Protein AF-A0A2M7QFQ6-F1 (afdb_monomer_lite)

InterPro domains:
  IPR005146 B3/B4 tRNA-binding domain [PF03483] (1-130)
  IPR005146 B3/B4 tRNA-binding domain [SM00873] (1-131)
  IPR020825 Phenylalanyl-tRNA synthetase-like, B3/B4 [G3DSA:3.50.40.10] (1-138)

Radius of gyration: 14.3 Å; chains: 1; bounding box: 31×26×39 Å

Structure (mmCIF, N/CA/C/O backbone):
data_AF-A0A2M7QFQ6-F1
#
_entry.id   AF-A0A2M7QFQ6-F1
#
loop_
_atom_site.group_PDB
_atom_site.id
_atom_site.type_symbol
_atom_site.label_atom_id
_atom_site.label_alt_id
_atom_site.label_comp_id
_atom_site.label_asym_id
_atom_site.label_entity_id
_atom_site.label_seq_id
_atom_site.pdbx_PDB_ins_code
_atom_site.Cartn_x
_atom_site.Cartn_y
_atom_site.Cartn_z
_atom_site.occupancy
_atom_site.B_iso_or_equiv
_atom_site.auth_seq_id
_atom_site.auth_comp_id
_atom_site.auth_asym_id
_atom_site.auth_atom_id
_atom_site.pdbx_PDB_model_num
ATOM 1 N N . ASN A 1 1 ? 0.243 -8.460 -15.907 1.00 85.69 1 ASN A N 1
ATOM 2 C CA . ASN A 1 1 ? -0.832 -7.467 -15.641 1.00 85.69 1 ASN A CA 1
ATOM 3 C C . ASN A 1 1 ? -0.320 -6.456 -14.591 1.00 85.69 1 ASN A C 1
ATOM 5 O O . ASN A 1 1 ? 0.808 -6.624 -14.139 1.00 85.69 1 ASN A O 1
ATOM 9 N N . LEU A 1 2 ? -1.068 -5.404 -14.216 1.00 92.56 2 LEU A N 1
ATOM 10 C CA . LEU A 1 2 ? -0.557 -4.348 -13.312 1.00 92.56 2 LEU A CA 1
ATOM 11 C C . LEU A 1 2 ? -0.119 -4.872 -11.927 1.00 92.56 2 LEU A C 1
ATOM 13 O O . LEU A 1 2 ? 0.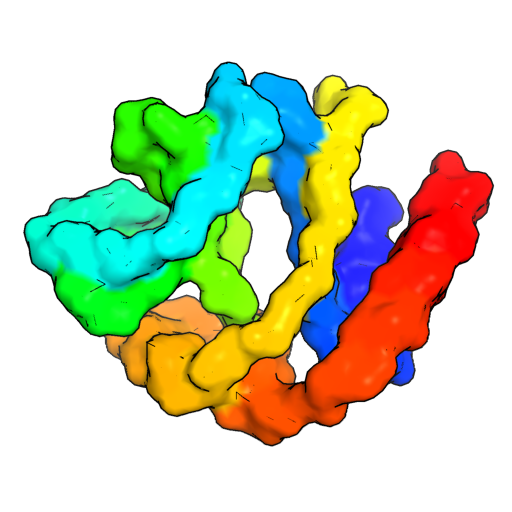917 -4.471 -11.407 1.00 92.56 2 LEU A O 1
ATOM 17 N N . ILE A 1 3 ? -0.896 -5.794 -11.353 1.00 92.81 3 ILE A N 1
ATOM 18 C CA . ILE A 1 3 ? -0.634 -6.398 -10.037 1.00 92.81 3 ILE A CA 1
ATOM 19 C C . ILE A 1 3 ? 0.598 -7.315 -10.097 1.00 92.81 3 ILE A C 1
ATOM 21 O O . ILE A 1 3 ? 1.415 -7.333 -9.173 1.00 92.81 3 ILE A O 1
ATOM 25 N N . ASP A 1 4 ? 0.773 -8.048 -11.200 1.00 94.69 4 ASP A N 1
ATOM 26 C CA . ASP A 1 4 ? 1.954 -8.886 -11.410 1.00 94.69 4 ASP A CA 1
ATOM 27 C C . ASP A 1 4 ? 3.224 -8.039 -11.429 1.00 94.69 4 ASP A C 1
ATOM 29 O O . ASP A 1 4 ? 4.218 -8.446 -10.842 1.00 94.69 4 ASP A O 1
ATOM 33 N N . ILE A 1 5 ? 3.194 -6.853 -12.054 1.00 96.38 5 ILE A N 1
ATOM 34 C CA . ILE A 1 5 ? 4.351 -5.948 -12.094 1.00 96.38 5 ILE A CA 1
ATOM 35 C C . ILE A 1 5 ? 4.733 -5.525 -10.675 1.00 96.38 5 ILE A C 1
ATOM 37 O O . ILE A 1 5 ? 5.897 -5.652 -10.301 1.00 96.38 5 ILE A O 1
ATOM 41 N N . THR A 1 6 ? 3.774 -5.093 -9.849 1.00 96.69 6 THR A N 1
ATOM 42 C CA . THR A 1 6 ? 4.081 -4.702 -8.462 1.00 96.69 6 THR A CA 1
ATOM 43 C C . THR A 1 6 ? 4.651 -5.858 -7.640 1.00 96.69 6 THR A C 1
ATOM 45 O O . THR A 1 6 ? 5.601 -5.661 -6.883 1.00 96.69 6 THR A O 1
ATOM 48 N N . ASN A 1 7 ? 4.127 -7.076 -7.822 1.00 95.94 7 ASN A N 1
ATOM 49 C CA . ASN A 1 7 ? 4.627 -8.265 -7.128 1.00 95.94 7 ASN A CA 1
ATOM 50 C C . ASN A 1 7 ? 6.013 -8.688 -7.630 1.00 95.94 7 ASN A C 1
ATOM 52 O O . ASN A 1 7 ? 6.873 -9.044 -6.828 1.00 95.94 7 ASN A O 1
ATOM 56 N N . TYR A 1 8 ? 6.234 -8.641 -8.943 1.00 96.69 8 TYR A N 1
ATOM 57 C CA . TYR A 1 8 ? 7.493 -9.024 -9.567 1.00 96.69 8 TYR A CA 1
ATOM 58 C C . TYR A 1 8 ? 8.626 -8.107 -9.113 1.00 96.69 8 TYR A C 1
ATOM 60 O O . TYR A 1 8 ? 9.630 -8.595 -8.605 1.00 96.69 8 TYR A O 1
ATOM 68 N N . VAL A 1 9 ? 8.444 -6.785 -9.209 1.00 96.88 9 VAL A N 1
ATOM 69 C CA . VAL A 1 9 ? 9.487 -5.828 -8.808 1.00 96.88 9 VAL A CA 1
ATOM 70 C C . VAL A 1 9 ? 9.767 -5.913 -7.310 1.00 96.88 9 VAL A C 1
ATOM 72 O O . VAL A 1 9 ? 10.925 -5.861 -6.904 1.00 96.88 9 VAL A O 1
ATOM 75 N N . MET A 1 10 ? 8.737 -6.118 -6.483 1.00 96.75 10 MET A N 1
ATOM 76 C CA . MET A 1 10 ? 8.929 -6.360 -5.052 1.00 96.75 10 MET A CA 1
ATOM 77 C C . MET A 1 10 ? 9.840 -7.563 -4.788 1.00 96.75 10 MET A C 1
ATOM 79 O O . MET A 1 10 ? 10.679 -7.494 -3.895 1.00 96.75 10 MET A O 1
ATOM 83 N N . LEU A 1 11 ? 9.671 -8.662 -5.526 1.00 96.62 11 LEU A N 1
ATOM 84 C CA . LEU A 1 11 ? 10.487 -9.866 -5.355 1.00 96.62 11 LEU A CA 1
ATOM 85 C C . LEU A 1 11 ? 11.886 -9.723 -5.967 1.00 96.62 11 LEU A C 1
ATOM 87 O O . LEU A 1 11 ? 12.841 -10.250 -5.407 1.00 96.62 11 LEU A O 1
ATOM 91 N N . GLU A 1 12 ? 12.009 -9.015 -7.089 1.00 96.31 12 GLU A N 1
ATOM 92 C CA . GLU A 1 12 ? 13.277 -8.782 -7.788 1.00 96.31 12 GLU A CA 1
ATOM 93 C C . GLU A 1 12 ? 14.186 -7.810 -7.023 1.00 96.31 12 GLU A C 1
ATOM 95 O O . GLU A 1 12 ? 15.368 -8.084 -6.835 1.00 96.31 12 GLU A O 1
ATOM 100 N N . VAL A 1 13 ? 13.632 -6.682 -6.568 1.00 96.62 13 VAL A N 1
ATOM 101 C CA . VAL A 1 13 ?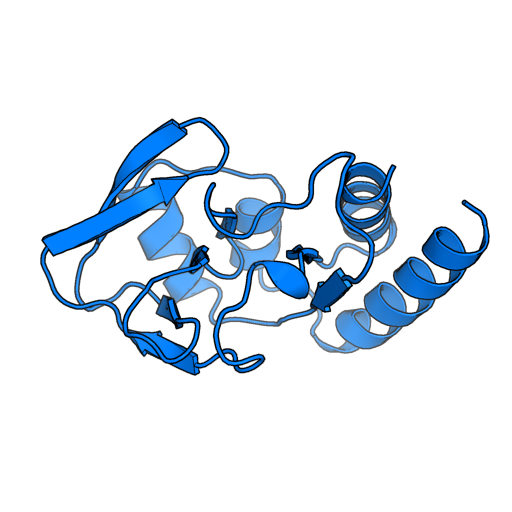 14.383 -5.595 -5.917 1.00 96.62 13 VAL A CA 1
ATOM 102 C C . VAL A 1 13 ? 14.349 -5.710 -4.389 1.00 96.62 13 VAL A C 1
ATOM 104 O O . VAL A 1 13 ? 15.219 -5.180 -3.703 1.00 96.62 13 VAL A O 1
ATOM 107 N N . GLY A 1 14 ? 13.362 -6.411 -3.829 1.00 95.88 14 GLY A N 1
ATOM 108 C CA . GLY A 1 14 ? 13.205 -6.570 -2.381 1.00 95.88 14 GLY A CA 1
ATOM 109 C C . GLY A 1 14 ? 12.481 -5.412 -1.691 1.00 95.88 14 GLY A C 1
ATOM 110 O O . GLY A 1 14 ? 12.481 -5.351 -0.463 1.00 95.88 14 GLY A O 1
ATOM 111 N N . HIS A 1 15 ? 11.850 -4.506 -2.444 1.00 97.44 15 HIS A N 1
ATOM 112 C CA . HIS A 1 15 ? 11.103 -3.377 -1.892 1.00 97.44 15 HIS A CA 1
ATOM 113 C C . HIS A 1 15 ? 9.657 -3.376 -2.420 1.00 97.44 15 HIS A C 1
ATOM 115 O O . HIS A 1 15 ? 9.446 -3.313 -3.632 1.00 97.44 15 HIS A O 1
ATOM 121 N N . PRO A 1 16 ? 8.638 -3.447 -1.543 1.00 97.44 16 PRO A N 1
ATOM 122 C CA . PRO A 1 16 ? 7.245 -3.500 -1.965 1.00 97.44 16 PRO A CA 1
ATOM 123 C C . PRO A 1 16 ? 6.798 -2.278 -2.759 1.00 97.44 16 PRO A C 1
ATOM 125 O O . PRO A 1 16 ? 7.274 -1.158 -2.556 1.00 97.44 16 PRO A O 1
ATOM 128 N N . ALA A 1 17 ? 5.841 -2.525 -3.646 1.00 96.81 17 ALA A N 1
ATOM 129 C CA . ALA A 1 17 ? 5.192 -1.522 -4.464 1.00 96.81 17 ALA A CA 1
ATOM 130 C C . ALA A 1 17 ? 3.677 -1.729 -4.443 1.00 96.81 17 ALA A C 1
ATOM 132 O O . ALA A 1 17 ? 3.197 -2.847 -4.236 1.00 96.81 17 ALA A O 1
ATOM 133 N N . HIS A 1 18 ? 2.927 -0.660 -4.687 1.00 96.50 18 HIS A N 1
ATOM 134 C CA . HIS A 1 18 ? 1.476 -0.704 -4.778 1.00 96.50 18 HIS A CA 1
ATOM 135 C C . HIS A 1 18 ? 0.974 0.047 -6.010 1.00 96.50 18 HIS A C 1
ATOM 137 O O . HIS A 1 18 ? 1.663 0.904 -6.568 1.00 96.50 18 HIS A O 1
ATOM 143 N N . VAL A 1 19 ? -0.239 -0.282 -6.447 1.00 96.44 19 VAL A N 1
ATOM 144 C CA . VAL A 1 19 ? -0.893 0.398 -7.560 1.00 96.44 19 VAL A CA 1
ATOM 145 C C . VAL A 1 19 ? -2.356 0.666 -7.230 1.00 96.44 19 VAL A C 1
ATOM 147 O O . VAL A 1 19 ? -3.117 -0.253 -6.932 1.00 96.44 19 VAL A O 1
ATOM 150 N N . PHE A 1 20 ? -2.746 1.936 -7.308 1.00 97.25 20 PHE A N 1
ATOM 151 C CA . PHE A 1 20 ? -4.134 2.365 -7.160 1.00 97.25 20 PHE A CA 1
ATOM 152 C C . PHE A 1 20 ? -4.745 2.668 -8.521 1.00 97.25 20 PHE A C 1
ATOM 154 O O . PHE A 1 20 ? -4.062 3.159 -9.424 1.00 97.25 20 PHE A O 1
ATOM 161 N N . ASP A 1 21 ? -6.053 2.470 -8.640 1.00 97.38 21 ASP A N 1
ATOM 162 C CA . ASP A 1 21 ? -6.824 3.083 -9.716 1.00 97.38 21 ASP A CA 1
ATOM 163 C C . ASP A 1 21 ? -7.023 4.574 -9.404 1.00 97.38 21 ASP A C 1
ATOM 165 O O . ASP A 1 21 ? -7.710 4.934 -8.442 1.00 97.38 21 ASP A O 1
ATOM 169 N N . TYR A 1 22 ? -6.423 5.445 -10.218 1.00 97.38 22 TYR A N 1
ATOM 170 C CA . TYR A 1 22 ? -6.504 6.894 -10.031 1.00 97.38 22 TYR A CA 1
ATOM 171 C C . TYR A 1 22 ? -7.956 7.384 -10.068 1.00 97.38 22 TYR A C 1
ATOM 173 O O . TYR A 1 22 ? -8.344 8.235 -9.269 1.00 97.38 22 TYR A O 1
ATOM 181 N N . A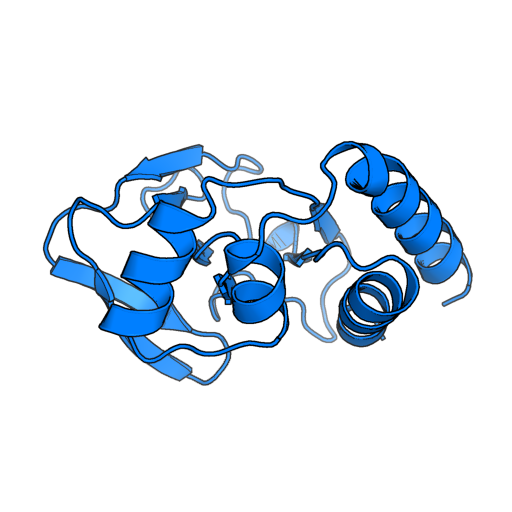SP A 1 23 ? -8.780 6.810 -10.948 1.00 97.25 23 ASP A N 1
ATOM 182 C CA . ASP A 1 23 ? -10.179 7.211 -11.131 1.00 97.25 23 ASP A CA 1
ATOM 183 C C . ASP A 1 23 ? -11.047 6.837 -9.922 1.00 97.25 23 ASP A C 1
ATOM 185 O O . ASP A 1 23 ? -12.145 7.369 -9.736 1.00 97.25 23 ASP A O 1
ATOM 189 N N . ARG A 1 24 ? -10.547 5.944 -9.062 1.00 96.94 24 ARG A N 1
ATOM 190 C CA . ARG A 1 24 ? -11.209 5.532 -7.823 1.00 96.94 24 ARG A CA 1
ATOM 191 C C . ARG A 1 24 ? -10.764 6.345 -6.608 1.00 96.94 24 ARG A C 1
ATOM 193 O O . ARG A 1 24 ? -11.387 6.192 -5.557 1.00 96.94 24 ARG A O 1
ATOM 200 N N . VAL A 1 25 ? -9.778 7.240 -6.727 1.00 97.25 25 VAL A N 1
ATOM 201 C CA . VAL A 1 25 ? -9.367 8.186 -5.672 1.00 97.25 25 VAL A CA 1
ATOM 202 C C . VAL A 1 25 ? -10.146 9.496 -5.831 1.00 97.25 25 VAL A C 1
ATOM 204 O O . VAL A 1 25 ? -9.809 10.342 -6.655 1.00 97.25 25 VAL A O 1
ATOM 207 N N . LYS A 1 26 ? -11.201 9.687 -5.026 1.00 96.00 26 LYS A N 1
ATOM 208 C CA . LYS A 1 26 ? -12.244 10.708 -5.266 1.00 96.00 26 LYS A CA 1
ATOM 209 C C . LYS A 1 26 ? -11.737 12.137 -5.438 1.00 96.00 26 LYS A C 1
ATOM 211 O O . LYS A 1 26 ? -12.288 12.871 -6.251 1.00 96.00 26 LYS A O 1
ATOM 216 N N . THR A 1 27 ? -10.747 12.553 -4.652 1.00 96.56 27 THR A N 1
ATOM 217 C CA . THR A 1 27 ? -10.230 13.932 -4.703 1.00 96.56 27 THR A CA 1
ATOM 218 C C . THR A 1 27 ? -8.919 14.055 -5.476 1.00 96.56 27 THR A C 1
ATOM 220 O O . THR A 1 27 ? -8.366 15.150 -5.568 1.00 96.56 27 THR A O 1
ATOM 223 N N . GLY A 1 28 ? -8.384 12.939 -5.986 1.00 94.00 28 GLY A N 1
ATOM 224 C CA . GLY A 1 28 ? -7.027 12.871 -6.529 1.00 94.00 28 GLY A CA 1
ATOM 225 C C . GLY A 1 28 ? -5.925 13.117 -5.489 1.00 94.00 28 GLY A C 1
ATOM 226 O O . GLY A 1 28 ? -4.776 13.329 -5.869 1.00 94.00 28 GLY A O 1
ATOM 227 N N . LYS A 1 29 ? -6.254 13.118 -4.190 1.00 95.06 29 LYS A N 1
ATOM 228 C CA . LYS A 1 29 ? -5.309 13.291 -3.080 1.00 95.06 29 LYS A CA 1
ATOM 229 C C . LYS A 1 29 ? -5.310 12.056 -2.191 1.00 95.06 29 LYS A C 1
ATOM 231 O O . LYS A 1 29 ? -6.350 11.434 -1.992 1.00 95.06 29 LYS A O 1
ATOM 236 N N . ILE A 1 30 ? -4.143 11.756 -1.631 1.00 96.75 30 ILE A N 1
ATOM 237 C CA . ILE A 1 30 ? -3.946 10.710 -0.631 1.00 96.75 30 ILE A CA 1
ATOM 238 C C . ILE A 1 30 ? -3.468 11.388 0.650 1.00 96.75 30 ILE A C 1
ATOM 240 O O . ILE A 1 30 ? -2.416 12.025 0.672 1.00 96.75 30 ILE A O 1
ATOM 244 N N . PHE A 1 31 ? -4.257 11.270 1.711 1.00 97.25 31 PHE A N 1
ATOM 245 C CA . PHE A 1 31 ? -3.925 11.754 3.042 1.00 97.25 31 PHE A CA 1
ATOM 246 C C . PHE A 1 31 ? -3.474 10.588 3.907 1.00 97.25 31 PHE A C 1
ATOM 248 O O . PHE A 1 31 ? -4.194 9.604 4.072 1.00 97.25 31 PHE A O 1
ATOM 255 N N . ILE A 1 32 ? -2.295 10.730 4.501 1.00 96.88 32 ILE A N 1
ATOM 256 C CA . ILE A 1 32 ? -1.753 9.758 5.445 1.00 96.88 32 ILE A CA 1
ATOM 257 C C . ILE A 1 32 ? -2.157 10.200 6.845 1.00 96.88 32 ILE A C 1
ATOM 259 O O . ILE A 1 32 ? -1.833 11.309 7.275 1.00 96.88 32 ILE A O 1
ATOM 263 N N . ARG A 1 33 ? -2.880 9.346 7.567 1.00 96.94 33 ARG A N 1
ATOM 264 C CA . ARG A 1 33 ? -3.300 9.634 8.942 1.00 96.94 33 ARG A CA 1
ATOM 265 C C . ARG A 1 33 ? -3.383 8.369 9.777 1.00 96.94 33 ARG A C 1
ATOM 267 O O . ARG A 1 33 ? -3.369 7.257 9.260 1.00 96.94 33 ARG A O 1
ATOM 274 N N . LYS A 1 34 ? -3.524 8.552 11.087 1.00 97.38 34 LYS A N 1
ATOM 275 C CA . LYS A 1 34 ? -3.961 7.476 11.977 1.00 97.38 34 LYS A CA 1
ATOM 276 C C . LYS A 1 34 ? -5.455 7.222 11.792 1.00 97.38 34 LYS A C 1
ATOM 278 O O . LYS A 1 34 ? -6.230 8.159 11.551 1.00 97.38 34 LYS A O 1
ATOM 283 N N . ALA A 1 35 ? -5.855 5.966 11.921 1.00 98.12 35 ALA A N 1
ATOM 284 C CA . ALA A 1 35 ? -7.257 5.607 12.009 1.00 98.12 35 ALA A CA 1
ATOM 285 C C . ALA A 1 35 ? -7.876 6.133 13.318 1.00 98.12 35 ALA A C 1
ATOM 287 O O . ALA A 1 35 ? -7.186 6.478 14.280 1.00 98.12 35 ALA A O 1
ATOM 288 N N . LYS A 1 36 ? -9.201 6.206 13.362 1.00 97.81 36 LYS A N 1
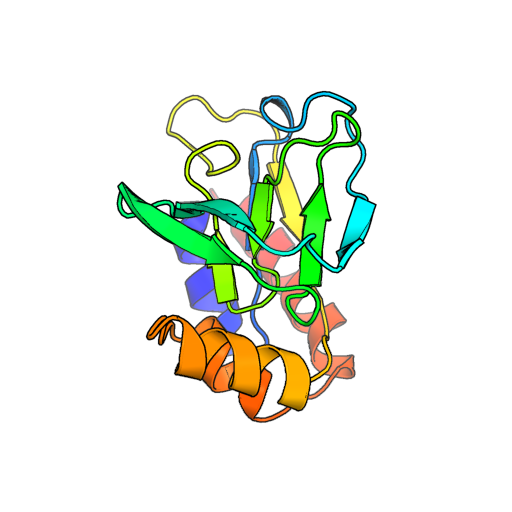ATOM 289 C CA . LYS A 1 36 ? -9.980 6.375 14.591 1.00 97.81 36 LYS A CA 1
ATOM 290 C C . LYS A 1 36 ? -10.387 4.994 15.099 1.00 97.81 36 LYS A C 1
ATOM 292 O O . LYS A 1 36 ? -10.598 4.069 14.316 1.00 97.81 36 LYS A O 1
ATOM 297 N N . ASN A 1 37 ? -10.527 4.854 16.416 1.00 98.00 37 ASN A N 1
ATOM 298 C CA . ASN A 1 37 ? -10.991 3.599 17.005 1.00 98.00 37 ASN A CA 1
ATOM 299 C C . ASN A 1 37 ? -12.354 3.198 16.432 1.00 98.00 37 ASN A C 1
ATOM 301 O O . ASN A 1 37 ? -13.302 3.979 16.477 1.00 98.00 37 ASN A O 1
ATOM 305 N N . GLY A 1 38 ? -12.436 1.973 15.915 1.00 97.62 38 GLY A N 1
ATOM 306 C CA . GLY A 1 38 ? -13.652 1.421 15.328 1.00 97.62 38 GLY A CA 1
ATOM 307 C C . GLY A 1 38 ? -13.891 1.800 13.865 1.00 97.62 38 GLY A C 1
ATOM 308 O O . GLY A 1 38 ? -14.926 1.405 13.327 1.00 97.62 38 GLY A O 1
ATOM 309 N N . GLU A 1 39 ? -12.973 2.517 13.199 1.00 97.69 39 GLU A N 1
ATOM 310 C CA . GLU A 1 39 ? -13.049 2.675 11.741 1.00 97.69 39 GLU A CA 1
ATOM 311 C C . GLU A 1 39 ? -13.037 1.299 11.063 1.00 97.69 39 GLU A C 1
ATOM 313 O O . GLU A 1 39 ? -12.287 0.399 11.444 1.00 97.69 39 GLU A O 1
ATOM 318 N N . LYS A 1 40 ? -13.913 1.132 10.072 1.00 97.75 40 LYS A N 1
ATOM 319 C CA . LYS A 1 40 ? -14.092 -0.121 9.338 1.00 97.75 40 LYS A CA 1
ATOM 320 C C . LYS A 1 40 ? -13.411 -0.033 7.986 1.00 97.75 40 LYS A C 1
ATOM 322 O O . LYS A 1 40 ? -13.550 0.973 7.292 1.00 97.75 40 LYS A O 1
ATOM 327 N N . ILE A 1 41 ? -12.754 -1.117 7.601 1.00 98.12 41 ILE A N 1
ATOM 328 C CA . ILE A 1 41 ? -12.214 -1.301 6.255 1.00 98.12 41 ILE A CA 1
ATOM 329 C C . ILE A 1 41 ? -12.686 -2.627 5.667 1.00 98.12 41 ILE A C 1
ATOM 331 O O . ILE A 1 41 ? -12.935 -3.586 6.404 1.00 98.12 41 ILE A O 1
ATOM 335 N N . THR A 1 42 ? -12.758 -2.669 4.339 1.00 98.31 42 THR A N 1
ATOM 336 C CA . THR A 1 42 ? -12.978 -3.884 3.553 1.00 98.31 42 THR A CA 1
ATOM 337 C C . THR A 1 42 ? -11.778 -4.071 2.635 1.00 98.31 42 THR A C 1
ATOM 339 O O . THR A 1 42 ? -11.493 -3.232 1.778 1.00 98.31 42 THR A O 1
ATOM 342 N N . THR A 1 43 ? -11.033 -5.148 2.844 1.00 96.88 43 THR A N 1
ATOM 343 C CA . THR A 1 43 ? -9.842 -5.472 2.053 1.00 96.88 43 THR A CA 1
ATOM 344 C C . THR A 1 43 ? -10.225 -5.980 0.666 1.00 96.88 43 THR A C 1
ATOM 346 O O . THR A 1 43 ? -11.364 -6.389 0.429 1.00 96.88 43 THR A O 1
ATOM 349 N N . LEU A 1 44 ? -9.271 -5.983 -0.270 1.00 93.56 44 LEU A N 1
ATOM 350 C CA . LEU A 1 44 ? -9.497 -6.459 -1.642 1.00 93.56 44 LEU A CA 1
ATOM 351 C C . LEU A 1 44 ? -10.004 -7.912 -1.722 1.00 93.56 44 LEU A C 1
ATOM 353 O O . LEU A 1 44 ? -10.736 -8.247 -2.650 1.00 93.56 44 LEU A O 1
ATOM 357 N N . ASP A 1 45 ? -9.696 -8.746 -0.722 1.00 92.94 45 ASP A N 1
ATOM 358 C CA . ASP A 1 45 ? -10.195 -10.122 -0.573 1.00 92.94 45 ASP A CA 1
ATOM 359 C C . ASP A 1 45 ? -11.550 -10.205 0.161 1.00 92.94 45 ASP A C 1
ATOM 361 O O . ASP A 1 45 ? -11.967 -11.278 0.597 1.00 92.94 45 ASP A O 1
ATOM 365 N N . LYS A 1 46 ? -12.255 -9.071 0.276 1.00 96.12 46 LYS A N 1
ATOM 366 C CA . LYS A 1 46 ? -13.618 -8.931 0.817 1.00 96.12 46 LYS A CA 1
ATOM 367 C C . LYS A 1 46 ? -13.766 -9.284 2.296 1.00 96.12 46 LYS A C 1
ATOM 369 O O . LYS A 1 46 ? -14.876 -9.545 2.763 1.00 96.12 46 LYS A O 1
ATOM 374 N N . LYS A 1 47 ? -12.675 -9.226 3.059 1.00 97.62 47 LYS A N 1
ATOM 375 C CA . LYS A 1 47 ? -12.709 -9.349 4.520 1.00 97.62 47 LYS A CA 1
ATOM 376 C C . LYS A 1 47 ? -12.886 -7.986 5.175 1.00 97.62 47 LYS A C 1
ATOM 378 O O . LYS A 1 47 ? -12.405 -6.969 4.683 1.00 97.62 47 LYS A O 1
ATOM 383 N N . ASN A 1 48 ? -13.590 -7.976 6.301 1.00 98.00 48 ASN A N 1
ATOM 384 C CA . ASN A 1 48 ? -13.880 -6.763 7.057 1.00 98.00 48 ASN A CA 1
ATOM 385 C C . ASN A 1 48 ? -13.050 -6.725 8.335 1.00 98.00 48 ASN A C 1
ATOM 387 O O . ASN A 1 48 ? -12.973 -7.721 9.053 1.00 98.00 48 ASN A O 1
ATOM 391 N N . TYR A 1 49 ? -12.491 -5.558 8.644 1.00 98.25 49 TYR A N 1
ATOM 392 C CA . TYR A 1 49 ? -11.669 -5.351 9.832 1.00 98.25 49 TYR A CA 1
ATOM 393 C C . TYR A 1 49 ? -12.062 -4.075 10.569 1.00 98.25 49 TYR A C 1
ATOM 395 O O . TYR A 1 49 ? -12.545 -3.113 9.968 1.00 98.25 49 TYR A O 1
ATOM 403 N N . LEU A 1 50 ? -11.823 -4.081 11.881 1.00 98.25 50 LEU A N 1
ATOM 404 C CA . LEU A 1 50 ? -11.916 -2.904 12.737 1.00 98.25 50 LEU A CA 1
ATOM 405 C C . LEU A 1 50 ? -10.515 -2.392 13.058 1.00 98.25 50 LEU A C 1
ATOM 407 O O . LEU A 1 50 ? -9.651 -3.129 13.553 1.00 98.25 50 LEU A O 1
ATOM 411 N N . LEU A 1 51 ? -10.316 -1.112 12.784 1.00 98.31 51 LEU A N 1
ATOM 412 C CA . LEU A 1 51 ? -9.078 -0.406 13.045 1.00 98.31 51 LEU A CA 1
ATOM 413 C C . LEU A 1 51 ? -9.086 0.238 14.431 1.00 98.31 51 LEU A C 1
ATOM 415 O O . LEU A 1 51 ? -10.134 0.491 15.036 1.00 98.31 51 LEU A O 1
ATOM 419 N N . ASN A 1 52 ? -7.890 0.499 14.939 1.00 97.88 52 ASN A N 1
ATOM 420 C CA . ASN A 1 52 ? -7.666 1.280 16.143 1.00 97.88 52 ASN A CA 1
ATOM 421 C C . ASN A 1 52 ? -6.771 2.490 15.852 1.00 97.88 52 ASN A C 1
ATOM 423 O O . ASN A 1 52 ? -6.196 2.628 14.777 1.00 97.88 52 ASN A O 1
ATOM 427 N N . SER A 1 53 ? -6.613 3.362 16.842 1.00 97.44 53 SER A N 1
ATOM 428 C CA . SER A 1 53 ? -5.888 4.625 16.712 1.00 97.44 53 SER A CA 1
ATOM 429 C C . SER A 1 53 ? -4.379 4.505 16.477 1.00 97.44 53 SER A C 1
ATOM 431 O O . SER A 1 53 ? -3.700 5.525 16.362 1.00 97.44 53 SER A O 1
ATOM 433 N N . ASN A 1 54 ? -3.832 3.289 16.440 1.00 96.00 54 ASN A N 1
ATOM 434 C CA . ASN A 1 54 ? -2.428 3.039 16.121 1.00 96.00 54 ASN A CA 1
ATOM 435 C C . ASN A 1 54 ? -2.209 2.640 14.660 1.00 96.00 54 ASN A C 1
ATOM 437 O O . ASN A 1 54 ? -1.058 2.628 14.223 1.00 96.00 54 ASN A O 1
ATOM 441 N N . ASP A 1 55 ? -3.273 2.326 13.922 1.00 98.00 55 ASP A N 1
ATOM 442 C CA . ASP A 1 55 ? -3.169 1.934 12.523 1.00 98.00 55 ASP A CA 1
ATOM 443 C C . ASP A 1 55 ? -2.958 3.172 11.654 1.00 98.00 55 ASP A C 1
ATOM 445 O O . ASP A 1 55 ? -3.662 4.175 11.800 1.00 98.00 55 ASP A O 1
ATOM 449 N N . ILE A 1 56 ? -1.985 3.103 10.750 1.00 97.81 56 ILE A N 1
ATOM 450 C CA . ILE A 1 56 ? -1.793 4.111 9.707 1.00 97.81 56 ILE A CA 1
ATOM 451 C C . ILE A 1 56 ? -2.653 3.715 8.520 1.00 97.81 56 ILE A C 1
ATOM 453 O O . ILE A 1 56 ? -2.699 2.540 8.171 1.00 97.81 56 ILE A O 1
ATOM 457 N N . ILE A 1 57 ? -3.333 4.686 7.922 1.00 98.12 57 ILE A N 1
ATOM 458 C CA . ILE A 1 57 ? -4.204 4.479 6.771 1.00 98.12 57 ILE A CA 1
ATOM 459 C C . ILE A 1 57 ? -3.983 5.557 5.722 1.00 98.12 57 ILE A C 1
ATOM 461 O O . ILE A 1 57 ? -3.502 6.654 6.034 1.00 98.12 57 ILE A O 1
ATOM 465 N N . PHE A 1 58 ? -4.402 5.253 4.496 1.00 98.00 58 PHE A N 1
ATOM 466 C CA . PHE A 1 58 ? -4.561 6.241 3.435 1.00 98.00 58 PHE A CA 1
ATOM 467 C C . PHE A 1 58 ? -6.029 6.595 3.240 1.00 98.00 58 PHE A C 1
ATOM 469 O O . PHE A 1 58 ? -6.884 5.719 3.122 1.00 98.00 58 PHE A O 1
ATOM 476 N N . ASP A 1 59 ? -6.306 7.891 3.197 1.00 97.81 59 ASP A N 1
ATOM 477 C CA . ASP A 1 59 ? -7.626 8.490 3.032 1.00 97.81 59 ASP A CA 1
ATOM 478 C C . ASP A 1 59 ? -7.665 9.289 1.727 1.00 97.81 59 ASP A C 1
ATOM 480 O O . ASP A 1 59 ? -6.726 10.017 1.411 1.00 97.81 59 ASP A O 1
ATOM 484 N N . ASP A 1 60 ? -8.743 9.173 0.960 1.00 97.56 60 ASP A N 1
ATOM 485 C CA . ASP A 1 60 ? -8.868 9.849 -0.337 1.00 97.56 60 ASP A CA 1
ATOM 486 C C . ASP A 1 60 ? -9.308 11.320 -0.252 1.00 97.56 60 ASP A C 1
ATOM 488 O O . ASP A 1 60 ? -9.752 11.894 -1.250 1.00 97.56 60 ASP A O 1
ATOM 492 N N . GLY A 1 61 ? -9.257 11.923 0.935 1.00 96.31 61 GLY A N 1
ATOM 493 C CA . GLY A 1 61 ? -9.669 13.297 1.208 1.00 96.31 61 GLY A CA 1
ATOM 494 C C . GLY A 1 61 ? -11.159 13.461 1.492 1.00 96.31 61 GLY A C 1
ATOM 495 O O . GLY A 1 61 ? -11.587 14.569 1.809 1.00 96.31 61 GLY A O 1
ATOM 496 N N . THR A 1 62 ? -11.956 12.392 1.399 1.00 96.50 62 THR A N 1
ATOM 497 C CA . THR A 1 62 ? -13.386 12.416 1.755 1.00 96.50 62 THR A CA 1
ATOM 498 C C . THR A 1 62 ? -13.677 11.821 3.131 1.00 96.50 62 THR A C 1
ATOM 500 O O . THR A 1 62 ? -14.838 11.759 3.531 1.00 96.50 62 THR A O 1
ATOM 503 N N . GLY A 1 63 ? -12.652 11.365 3.861 1.00 94.88 63 GLY A N 1
ATOM 504 C CA . GLY A 1 63 ? -12.832 10.534 5.052 1.00 94.88 63 GLY A CA 1
ATOM 505 C C . GLY A 1 63 ? -12.896 9.037 4.728 1.00 94.88 63 GLY A C 1
ATOM 506 O O . GLY A 1 63 ? -13.014 8.212 5.636 1.00 94.88 63 GLY A O 1
ATOM 507 N N . ARG A 1 64 ? -12.861 8.667 3.440 1.00 96.88 64 ARG A N 1
ATOM 508 C CA . ARG A 1 64 ? -12.912 7.277 2.989 1.00 96.88 64 ARG A CA 1
ATOM 509 C C . ARG A 1 64 ? -11.504 6.699 2.960 1.00 96.88 64 ARG A C 1
ATOM 511 O O . ARG A 1 64 ? -10.651 7.155 2.202 1.00 96.88 64 ARG A O 1
ATOM 518 N N . ILE A 1 65 ? -11.308 5.640 3.738 1.00 98.31 65 ILE A N 1
ATOM 519 C CA . ILE A 1 65 ? -10.065 4.873 3.758 1.00 98.31 65 ILE A CA 1
ATOM 520 C C . ILE A 1 65 ? -9.955 4.060 2.467 1.00 98.31 65 ILE A C 1
ATOM 522 O O . ILE A 1 65 ? -10.910 3.382 2.080 1.00 98.31 65 ILE A O 1
ATOM 526 N N . ILE A 1 66 ? -8.799 4.131 1.817 1.00 98.06 66 ILE A N 1
ATOM 527 C CA . ILE A 1 66 ? -8.510 3.475 0.537 1.00 98.06 66 ILE A CA 1
ATOM 528 C C . ILE A 1 66 ? -7.330 2.508 0.591 1.00 98.06 66 ILE A C 1
ATOM 530 O O . ILE A 1 66 ? -7.165 1.731 -0.344 1.00 98.06 66 ILE A O 1
ATOM 534 N N . ASP A 1 67 ? -6.528 2.529 1.656 1.00 98.06 67 ASP A N 1
ATOM 535 C CA . ASP A 1 67 ? -5.399 1.612 1.802 1.00 98.06 67 ASP A CA 1
ATOM 536 C C . ASP A 1 67 ? -5.016 1.380 3.263 1.00 98.06 67 ASP A C 1
ATOM 538 O O . ASP A 1 67 ? -5.190 2.268 4.112 1.00 98.06 67 ASP A O 1
ATOM 542 N N . LEU A 1 68 ? -4.452 0.200 3.524 1.00 97.56 68 LEU A N 1
ATOM 543 C CA . LEU A 1 68 ? -3.667 -0.083 4.715 1.00 97.56 68 LEU A CA 1
ATOM 544 C C . LEU A 1 68 ? -2.176 -0.159 4.308 1.00 97.56 68 LEU A C 1
ATOM 546 O O . LEU A 1 68 ? -1.704 -1.249 3.953 1.00 97.56 68 LEU A O 1
ATOM 550 N N . PRO A 1 69 ? -1.444 0.973 4.360 1.00 96.81 69 PRO A N 1
ATOM 551 C CA . PRO A 1 69 ? -0.145 1.139 3.716 1.00 96.81 69 PRO A CA 1
ATOM 552 C C . PRO A 1 69 ? 0.883 0.119 4.183 1.00 96.81 69 PRO A C 1
ATOM 554 O O . PRO A 1 69 ? 1.023 -0.187 5.372 1.00 96.81 69 PRO A O 1
ATOM 557 N N . GLY A 1 70 ? 1.591 -0.443 3.210 1.00 95.69 70 GLY A N 1
ATOM 558 C CA . GLY A 1 70 ? 2.574 -1.500 3.384 1.00 95.69 70 GLY A CA 1
ATOM 559 C C . GLY A 1 70 ? 2.011 -2.852 3.828 1.00 95.69 70 GLY A C 1
ATOM 560 O 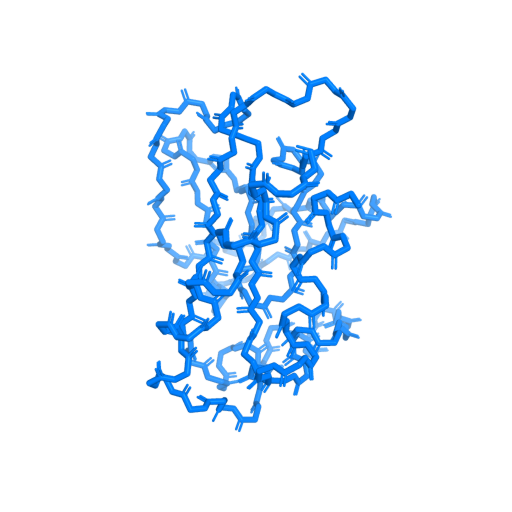O . GLY A 1 70 ? 2.809 -3.763 4.060 1.00 95.69 70 GLY A O 1
ATOM 561 N N . ILE A 1 71 ? 0.684 -3.004 3.952 1.00 97.19 71 ILE A N 1
ATOM 562 C CA . ILE A 1 71 ? 0.030 -4.230 4.434 1.00 97.19 71 ILE A CA 1
ATOM 563 C C . ILE A 1 71 ? -0.937 -4.799 3.397 1.00 97.19 71 ILE A C 1
ATOM 565 O O . ILE A 1 71 ? -0.746 -5.940 2.964 1.00 97.19 71 ILE A O 1
ATOM 569 N N . MET A 1 72 ? -1.993 -4.062 3.039 1.00 96.69 72 MET A N 1
ATOM 570 C CA . MET A 1 72 ? -3.086 -4.585 2.215 1.00 96.69 72 MET A CA 1
ATOM 571 C C . MET A 1 72 ? -3.897 -3.478 1.535 1.00 96.69 72 MET A C 1
ATOM 573 O O . MET A 1 72 ? -4.398 -2.569 2.195 1.00 96.69 72 MET A O 1
ATOM 577 N N . GLY A 1 73 ? -4.125 -3.660 0.233 1.00 96.06 73 GLY A N 1
ATOM 578 C CA . GLY A 1 73 ? -5.034 -2.828 -0.547 1.00 96.06 73 GLY A CA 1
ATOM 579 C C . GLY A 1 73 ? -6.502 -3.040 -0.192 1.00 96.06 73 GLY A C 1
ATOM 580 O O . GLY A 1 73 ? -6.931 -4.152 0.145 1.00 96.06 73 GLY A O 1
ATOM 581 N N . LEU A 1 74 ? -7.297 -1.977 -0.295 1.00 97.56 74 LEU A N 1
ATOM 582 C CA . LEU A 1 74 ? -8.738 -2.046 -0.066 1.00 97.56 74 LEU A CA 1
ATOM 583 C C . LEU A 1 74 ? -9.522 -2.229 -1.364 1.00 97.56 74 LEU A C 1
ATOM 585 O O . LEU A 1 74 ? -9.083 -1.896 -2.465 1.00 97.56 74 LEU A O 1
ATOM 589 N N . ASP A 1 75 ? -10.727 -2.773 -1.237 1.00 96.81 75 ASP A N 1
ATOM 590 C CA . ASP A 1 75 ? -11.552 -3.138 -2.389 1.00 96.81 75 ASP A CA 1
ATOM 591 C C . ASP A 1 75 ? -12.069 -1.938 -3.198 1.00 96.81 75 ASP A C 1
ATOM 593 O O . ASP A 1 75 ? -12.517 -2.084 -4.341 1.00 96.81 75 ASP A O 1
ATOM 597 N N . ASN A 1 76 ? -12.027 -0.751 -2.598 1.00 96.62 76 ASN A N 1
ATOM 598 C CA . ASN A 1 76 ? -12.619 0.473 -3.107 1.00 96.62 76 ASN A CA 1
ATOM 599 C C . ASN A 1 76 ? -11.655 1.301 -3.979 1.00 96.62 76 ASN A C 1
ATOM 601 O O . ASN A 1 76 ? -12.128 2.211 -4.666 1.00 96.62 76 ASN A O 1
ATOM 605 N N . SER A 1 77 ? -10.368 0.948 -3.998 1.00 96.44 77 SER A N 1
ATOM 606 C CA . SER A 1 77 ? -9.272 1.627 -4.710 1.00 96.44 77 SER A CA 1
ATOM 607 C C . SER A 1 77 ? -8.451 0.691 -5.610 1.00 96.44 77 SER A C 1
ATOM 609 O O . SER A 1 77 ? -7.662 1.167 -6.426 1.00 96.44 77 SER A O 1
ATOM 611 N N . VAL A 1 78 ? -8.666 -0.627 -5.497 1.00 95.06 78 VAL A N 1
ATOM 612 C CA . VAL A 1 78 ? -7.974 -1.651 -6.291 1.00 95.06 78 VAL A CA 1
ATOM 613 C C . VAL A 1 78 ? -8.157 -1.440 -7.797 1.00 95.06 78 VAL A C 1
ATOM 615 O O . VAL A 1 78 ? -9.240 -1.076 -8.271 1.00 95.06 78 VAL A O 1
ATOM 618 N N . VAL A 1 79 ? -7.099 -1.708 -8.557 1.00 95.69 79 VAL A N 1
ATOM 619 C CA . VAL A 1 79 ? -7.149 -1.739 -10.021 1.00 95.69 79 VAL A CA 1
ATOM 620 C C . VAL A 1 79 ? -8.071 -2.850 -10.529 1.00 95.69 79 VAL A C 1
ATOM 622 O O . VAL A 1 79 ? -8.239 -3.894 -9.901 1.00 95.69 79 VAL A O 1
ATOM 625 N N . THR A 1 80 ? -8.691 -2.616 -11.678 1.00 94.38 80 THR A N 1
ATOM 626 C CA . THR A 1 80 ? -9.614 -3.538 -12.348 1.00 94.38 80 THR A CA 1
ATOM 627 C C . THR A 1 80 ? -9.315 -3.568 -13.843 1.00 94.38 80 THR A C 1
ATOM 629 O O . THR A 1 80 ? -8.556 -2.748 -14.350 1.00 94.38 80 THR A O 1
ATOM 632 N N . GLU A 1 81 ? -9.977 -4.451 -14.586 1.00 93.06 81 GLU A N 1
ATOM 633 C CA . GLU A 1 81 ? -9.887 -4.484 -16.054 1.00 93.06 81 GLU A CA 1
ATOM 634 C C . GLU A 1 81 ? -10.340 -3.175 -16.728 1.00 93.06 81 GLU A C 1
ATOM 636 O O . GLU A 1 81 ? -10.004 -2.917 -17.879 1.00 93.06 81 GLU A O 1
ATOM 641 N N . LYS A 1 82 ? -11.103 -2.332 -16.020 1.00 94.44 82 LYS A N 1
ATOM 642 C CA . LYS A 1 82 ? -11.583 -1.037 -16.524 1.00 94.44 82 LYS A CA 1
ATOM 643 C C . LYS A 1 82 ? -10.637 0.123 -16.212 1.00 94.44 82 LYS A C 1
ATOM 645 O O . LYS A 1 82 ? -10.895 1.235 -16.674 1.00 94.44 82 LYS A O 1
ATOM 650 N N . THR A 1 83 ? -9.594 -0.105 -15.414 1.00 95.88 83 THR A N 1
ATOM 651 C CA . THR A 1 83 ? -8.663 0.939 -14.980 1.00 95.88 83 THR A CA 1
ATOM 652 C C . THR A 1 83 ? -7.892 1.493 -16.174 1.00 95.88 83 THR A C 1
ATOM 654 O O . THR A 1 83 ? -7.283 0.742 -16.931 1.00 95.88 83 THR A O 1
ATOM 657 N N . LYS A 1 84 ? -7.904 2.822 -16.331 1.00 94.25 84 LYS A N 1
ATOM 658 C CA . LYS A 1 84 ? -7.202 3.528 -17.422 1.00 94.25 84 LYS A CA 1
ATOM 659 C C . LYS A 1 84 ? -6.019 4.353 -16.938 1.00 94.25 84 LYS A C 1
ATOM 661 O O . LYS A 1 84 ? -5.085 4.600 -17.692 1.00 94.25 84 LYS A O 1
ATOM 666 N N . ARG A 1 85 ? -6.089 4.826 -15.695 1.00 95.44 85 ARG A N 1
ATOM 667 C CA . ARG A 1 85 ? -5.086 5.682 -15.069 1.00 95.44 85 ARG A CA 1
ATOM 668 C C . ARG A 1 85 ? -4.724 5.087 -13.725 1.00 95.44 85 ARG A C 1
ATOM 670 O O . ARG A 1 85 ? -5.607 4.715 -12.956 1.00 95.44 85 ARG A O 1
ATOM 677 N N . ILE A 1 86 ? -3.432 5.013 -13.444 1.00 95.88 86 ILE A N 1
ATOM 678 C CA . ILE A 1 86 ? -2.933 4.426 -12.206 1.00 95.88 86 ILE A CA 1
ATOM 679 C C . ILE A 1 86 ? -2.120 5.431 -11.407 1.00 95.88 86 ILE A C 1
ATOM 681 O O . ILE A 1 86 ? -1.500 6.335 -11.966 1.00 95.88 86 ILE A O 1
ATOM 685 N N . ILE A 1 87 ? -2.089 5.223 -10.097 1.00 96.50 87 ILE A N 1
ATOM 686 C CA . ILE A 1 87 ? -1.056 5.772 -9.223 1.00 96.50 87 ILE A CA 1
ATOM 687 C C . ILE A 1 87 ? -0.136 4.609 -8.882 1.00 96.50 87 ILE A C 1
ATOM 689 O O . ILE A 1 87 ? -0.543 3.695 -8.165 1.00 96.50 87 ILE A O 1
ATOM 693 N N . PHE A 1 88 ? 1.087 4.633 -9.404 1.00 96.25 88 PHE A N 1
ATOM 694 C CA . PHE A 1 88 ? 2.124 3.700 -8.985 1.00 96.25 88 PHE A CA 1
ATOM 695 C C . PHE A 1 88 ? 2.830 4.264 -7.754 1.00 96.25 88 PHE A C 1
ATOM 697 O O . PHE A 1 88 ? 3.369 5.370 -7.799 1.00 96.25 88 PHE A O 1
ATOM 704 N N . TRP A 1 89 ? 2.772 3.531 -6.646 1.00 95.38 89 TRP A N 1
ATOM 705 C CA . TRP A 1 89 ? 3.125 4.033 -5.326 1.00 95.38 89 TRP A CA 1
ATOM 706 C C . TRP A 1 89 ? 4.215 3.185 -4.682 1.00 95.38 89 TRP A C 1
ATOM 708 O O . TRP A 1 89 ? 4.113 1.958 -4.637 1.00 95.38 89 TRP A O 1
ATOM 718 N N . ILE A 1 90 ? 5.232 3.858 -4.149 1.00 94.81 90 ILE A N 1
ATOM 719 C CA . ILE A 1 90 ? 6.336 3.265 -3.396 1.00 94.81 90 ILE A CA 1
ATOM 720 C C . ILE A 1 90 ? 6.448 4.015 -2.078 1.00 94.81 90 ILE A C 1
ATOM 722 O O . ILE A 1 90 ? 6.358 5.241 -2.044 1.00 94.81 90 ILE A O 1
ATOM 726 N N . GLU A 1 91 ? 6.656 3.279 -0.996 1.00 93.75 91 GLU A N 1
ATOM 727 C CA . GLU A 1 91 ? 6.699 3.843 0.345 1.00 93.75 91 GLU A CA 1
ATOM 728 C C . GLU A 1 91 ? 7.632 3.060 1.260 1.00 93.75 91 GLU A C 1
ATOM 730 O O . GLU A 1 91 ? 7.738 1.839 1.169 1.00 93.75 91 GLU A O 1
ATOM 735 N N . THR A 1 92 ? 8.243 3.774 2.198 1.00 94.06 92 THR A N 1
ATOM 736 C CA . THR A 1 92 ? 8.974 3.191 3.319 1.00 94.06 92 THR A CA 1
ATOM 737 C C . THR A 1 92 ? 8.310 3.678 4.600 1.00 94.06 92 THR A C 1
ATOM 739 O O . THR A 1 92 ? 8.316 4.868 4.909 1.00 94.06 92 THR A O 1
ATOM 742 N N . ASN A 1 93 ? 7.711 2.751 5.337 1.00 92.25 93 ASN A N 1
ATOM 743 C CA . ASN A 1 93 ? 6.916 3.029 6.531 1.00 92.25 93 ASN A CA 1
ATOM 744 C C . ASN A 1 93 ? 7.615 2.506 7.794 1.00 92.25 93 ASN A C 1
ATOM 746 O O . ASN A 1 93 ? 8.518 1.678 7.705 1.00 92.25 93 ASN A O 1
ATOM 750 N N . ASP A 1 94 ? 7.162 2.935 8.981 1.00 96.06 94 ASP A N 1
ATOM 751 C CA . ASP A 1 94 ? 7.667 2.396 10.255 1.00 96.06 94 ASP A CA 1
ATOM 752 C C . ASP A 1 94 ? 7.426 0.868 10.318 1.00 96.06 94 ASP A C 1
ATOM 754 O O . ASP A 1 94 ? 6.270 0.432 10.445 1.00 96.06 94 ASP A O 1
ATOM 758 N N . PRO A 1 95 ? 8.489 0.037 10.302 1.00 97.50 95 PRO A N 1
ATOM 759 C CA . PRO A 1 95 ? 8.367 -1.420 10.282 1.00 97.50 95 PRO A CA 1
ATOM 760 C C . PRO A 1 95 ? 7.655 -1.951 11.532 1.00 97.50 95 PRO A C 1
ATOM 762 O O . PRO A 1 95 ? 6.940 -2.956 11.477 1.00 97.50 95 PRO A O 1
ATOM 765 N N . LYS A 1 96 ? 7.788 -1.263 12.675 1.00 97.69 96 LYS A N 1
ATOM 766 C CA . LYS A 1 96 ? 7.115 -1.647 13.921 1.00 97.69 96 LYS A CA 1
ATOM 767 C C . LYS A 1 96 ? 5.620 -1.351 13.845 1.00 97.69 96 LYS A C 1
ATOM 769 O O . LYS A 1 96 ? 4.828 -2.140 14.363 1.00 97.69 96 LYS A O 1
ATOM 774 N N . ALA A 1 97 ? 5.222 -0.238 13.228 1.00 97.00 97 ALA A N 1
ATOM 775 C CA . ALA A 1 97 ? 3.813 0.095 13.017 1.00 97.00 97 ALA A CA 1
ATOM 776 C C . ALA A 1 97 ? 3.138 -0.905 12.075 1.00 97.00 97 ALA A C 1
ATOM 778 O O . ALA A 1 97 ? 2.062 -1.415 12.407 1.00 97.00 97 ALA A O 1
ATOM 779 N N . ILE A 1 98 ? 3.813 -1.261 10.978 1.00 97.81 98 ILE A N 1
ATOM 780 C CA . ILE A 1 98 ? 3.354 -2.308 10.062 1.00 97.81 98 ILE A CA 1
ATOM 781 C C . ILE A 1 98 ? 3.191 -3.623 10.819 1.00 97.81 98 ILE A C 1
ATOM 783 O O . ILE A 1 98 ? 2.097 -4.184 10.824 1.00 97.81 98 ILE A O 1
ATOM 787 N N . ARG A 1 99 ? 4.224 -4.067 11.548 1.00 98.12 99 ARG A N 1
ATOM 788 C CA . ARG A 1 99 ? 4.196 -5.332 12.296 1.00 98.12 99 ARG A CA 1
ATOM 789 C C . ARG A 1 99 ? 3.040 -5.413 13.281 1.00 98.12 99 ARG A C 1
ATOM 791 O O . ARG A 1 99 ? 2.342 -6.424 13.320 1.00 98.12 99 ARG A O 1
ATOM 798 N N . ARG A 1 100 ? 2.841 -4.370 14.094 1.00 97.88 100 ARG A N 1
ATOM 799 C CA . ARG A 1 100 ? 1.758 -4.334 15.089 1.00 97.88 100 ARG A CA 1
ATOM 800 C C . ARG A 1 100 ? 0.393 -4.479 14.422 1.00 97.88 100 ARG A C 1
ATOM 802 O O . ARG A 1 100 ? -0.426 -5.264 14.891 1.00 97.88 100 ARG A O 1
ATOM 809 N N . THR A 1 101 ? 0.172 -3.751 13.332 1.00 98.19 101 THR A N 1
ATOM 810 C CA . THR A 1 101 ? -1.101 -3.743 12.603 1.00 98.19 101 THR A CA 1
ATOM 811 C C . THR A 1 101 ? -1.347 -5.078 11.896 1.00 98.19 101 THR A C 1
ATOM 813 O O . THR A 1 101 ? -2.374 -5.713 12.125 1.00 98.19 101 THR A O 1
ATOM 816 N N . SER A 1 102 ? -0.367 -5.548 11.120 1.00 98.12 102 SER A N 1
ATOM 817 C CA . SER A 1 102 ? -0.357 -6.832 10.402 1.00 98.12 102 SER A CA 1
ATOM 818 C C . SER A 1 102 ? -0.647 -8.011 11.336 1.00 98.12 102 SER A C 1
ATOM 820 O O . SER A 1 102 ? -1.574 -8.784 11.092 1.00 98.12 102 SER A O 1
ATOM 822 N N . MET A 1 103 ? 0.067 -8.106 12.464 1.00 97.81 103 MET A N 1
ATOM 823 C CA . MET A 1 103 ? -0.132 -9.179 13.446 1.00 97.81 103 MET A CA 1
ATOM 824 C C . MET A 1 103 ? -1.494 -9.101 14.135 1.00 97.81 103 MET A C 1
ATOM 826 O O . MET A 1 103 ? -2.156 -10.123 14.286 1.00 97.81 103 MET A O 1
ATOM 830 N N . ARG A 1 104 ? -1.930 -7.904 14.544 1.00 98.06 104 ARG A N 1
ATOM 831 C CA . ARG A 1 104 ? -3.208 -7.721 15.248 1.00 98.06 104 ARG A CA 1
ATOM 832 C C . ARG A 1 104 ? -4.408 -8.041 14.359 1.00 98.06 104 ARG A C 1
ATOM 834 O O . ARG A 1 104 ? -5.374 -8.618 14.843 1.00 98.06 104 ARG A O 1
ATOM 841 N N . LEU A 1 105 ? -4.358 -7.652 13.086 1.00 97.75 105 LEU A N 1
ATOM 842 C CA . LEU A 1 105 ? -5.418 -7.938 12.116 1.00 97.75 105 LEU A CA 1
ATOM 843 C C . LEU A 1 105 ? -5.300 -9.344 11.507 1.00 97.75 105 LEU A C 1
ATOM 845 O O . LEU A 1 105 ? -6.215 -9.784 10.819 1.00 97.75 105 LEU A O 1
ATOM 849 N N . GLY A 1 106 ? -4.188 -10.052 11.734 1.00 97.38 106 GLY A N 1
ATOM 850 C CA . GLY A 1 106 ? -3.925 -11.354 11.118 1.00 97.38 106 GLY A CA 1
ATOM 851 C C . GLY A 1 106 ? -3.700 -11.281 9.602 1.00 97.38 106 GLY A C 1
ATOM 852 O O . GLY A 1 106 ? -3.932 -12.263 8.901 1.00 97.38 106 GLY A O 1
ATOM 853 N N . ILE A 1 107 ? -3.267 -10.129 9.078 1.00 97.56 107 ILE A N 1
ATOM 854 C CA . ILE A 1 107 ? -3.044 -9.905 7.644 1.00 97.56 107 ILE A CA 1
ATOM 855 C C . ILE A 1 107 ? -1.552 -10.070 7.340 1.00 97.56 107 ILE A C 1
ATOM 857 O O . ILE A 1 107 ? -0.758 -9.165 7.579 1.00 97.56 107 ILE A O 1
ATOM 861 N N . ARG A 1 108 ? -1.162 -11.233 6.805 1.00 95.62 108 ARG A N 1
ATOM 862 C CA . ARG A 1 108 ? 0.243 -11.610 6.552 1.00 95.62 108 ARG A CA 1
ATOM 863 C C . ARG A 1 108 ? 0.564 -11.684 5.056 1.00 95.62 108 ARG A C 1
ATOM 865 O O . ARG A 1 108 ? 0.797 -12.764 4.522 1.00 95.62 108 ARG A O 1
ATOM 872 N N . THR A 1 109 ? 0.572 -10.543 4.369 1.00 96.75 109 THR A N 1
ATOM 873 C CA . THR A 1 109 ? 0.990 -10.479 2.956 1.00 96.75 109 THR A CA 1
ATOM 874 C C . THR A 1 109 ? 2.514 -10.587 2.812 1.00 96.75 109 THR A C 1
ATOM 876 O O . THR A 1 109 ? 3.269 -10.395 3.776 1.00 96.75 109 THR A O 1
ATOM 879 N N . ALA A 1 110 ? 2.986 -10.883 1.596 1.00 96.69 110 ALA A N 1
ATOM 880 C CA . ALA A 1 110 ? 4.412 -10.827 1.271 1.00 96.69 110 ALA A CA 1
ATOM 881 C C . ALA A 1 110 ? 4.970 -9.408 1.485 1.00 96.69 110 ALA A C 1
ATOM 883 O O . ALA A 1 110 ? 5.989 -9.254 2.155 1.00 96.69 110 ALA A O 1
ATOM 884 N N . ALA A 1 111 ? 4.238 -8.383 1.030 1.00 97.00 111 ALA A N 1
ATOM 885 C CA . ALA A 1 111 ? 4.581 -6.977 1.236 1.00 97.00 111 ALA A CA 1
ATOM 886 C C . ALA A 1 111 ? 4.722 -6.624 2.725 1.00 97.00 111 ALA A C 1
ATOM 888 O O . ALA A 1 111 ? 5.763 -6.106 3.122 1.00 97.00 111 ALA A O 1
ATOM 889 N N . ALA A 1 112 ? 3.742 -6.986 3.566 1.00 97.50 112 ALA A N 1
ATOM 890 C CA . ALA A 1 112 ? 3.829 -6.771 5.012 1.00 97.50 112 ALA A CA 1
ATOM 891 C C . ALA A 1 112 ? 5.066 -7.460 5.602 1.00 97.50 112 ALA A C 1
ATOM 893 O O . ALA A 1 112 ? 5.829 -6.854 6.346 1.00 97.50 112 ALA A O 1
ATOM 894 N N . SER A 1 113 ? 5.312 -8.717 5.229 1.00 97.50 113 SER A N 1
ATOM 895 C CA . SER A 1 113 ? 6.439 -9.495 5.757 1.00 97.50 113 SER A CA 1
ATOM 896 C C . SER A 1 113 ? 7.808 -8.929 5.367 1.00 97.50 113 SER A C 1
ATOM 898 O O . SER A 1 113 ? 8.751 -9.062 6.150 1.00 97.50 113 SER A O 1
ATOM 900 N N . ILE A 1 114 ? 7.926 -8.318 4.186 1.00 97.50 114 ILE A N 1
ATOM 901 C CA . ILE A 1 114 ? 9.136 -7.612 3.746 1.00 97.50 114 ILE A CA 1
ATOM 902 C C . ILE A 1 114 ? 9.254 -6.278 4.488 1.00 97.50 114 ILE A C 1
ATOM 904 O O . ILE A 1 114 ? 10.272 -6.034 5.129 1.00 97.50 114 ILE A O 1
ATOM 908 N N . ASN A 1 115 ? 8.199 -5.459 4.488 1.00 97.62 115 ASN A N 1
ATOM 909 C CA . ASN A 1 115 ? 8.198 -4.143 5.130 1.00 97.62 115 ASN A CA 1
ATOM 910 C C . ASN A 1 115 ? 8.491 -4.204 6.637 1.00 97.62 115 ASN A C 1
ATOM 912 O O . ASN A 1 115 ? 9.204 -3.355 7.161 1.00 97.62 115 ASN A O 1
ATOM 916 N N . GLU A 1 116 ? 8.014 -5.233 7.346 1.00 97.25 116 GLU A N 1
ATOM 917 C CA . GLU A 1 116 ? 8.326 -5.458 8.768 1.00 97.25 116 GLU A CA 1
ATOM 918 C C . GLU A 1 116 ? 9.822 -5.659 9.048 1.00 97.25 116 GLU A C 1
ATOM 920 O O . GLU A 1 116 ? 10.260 -5.476 10.186 1.00 97.25 116 GLU A O 1
ATOM 925 N N . LYS A 1 117 ? 10.601 -6.051 8.034 1.00 96.94 117 LYS A N 1
ATOM 926 C CA . LYS A 1 117 ? 12.054 -6.249 8.113 1.00 96.94 117 LYS A CA 1
ATOM 927 C C . LYS A 1 117 ? 12.845 -5.024 7.659 1.00 96.94 117 LYS A C 1
ATOM 929 O O . LYS A 1 117 ? 14.066 -5.107 7.615 1.00 96.94 117 LYS A O 1
ATOM 934 N N . ASN A 1 118 ? 12.162 -3.908 7.391 1.00 96.81 118 ASN A N 1
ATOM 935 C CA . ASN A 1 118 ? 12.761 -2.626 7.039 1.00 96.81 118 ASN A CA 1
ATOM 936 C C . ASN A 1 118 ? 13.673 -2.725 5.799 1.00 96.81 118 ASN A C 1
ATOM 938 O O . ASN A 1 118 ? 14.895 -2.644 5.949 1.00 96.81 118 ASN A O 1
ATOM 942 N N . PRO A 1 119 ? 13.100 -2.946 4.596 1.00 95.69 119 PRO A N 1
ATOM 943 C CA . PRO A 1 119 ? 13.882 -2.979 3.363 1.00 95.69 119 PRO A CA 1
ATOM 944 C C . PRO A 1 119 ? 14.642 -1.660 3.182 1.00 95.69 119 PRO A C 1
ATOM 946 O O . PRO A 1 119 ? 14.223 -0.624 3.699 1.00 95.69 119 PRO A O 1
ATOM 949 N N . ASP A 1 120 ? 15.762 -1.711 2.458 1.00 96.06 120 ASP A N 1
ATOM 950 C CA . ASP A 1 120 ? 16.595 -0.534 2.204 1.00 96.06 120 ASP A CA 1
ATOM 951 C C . ASP A 1 120 ? 15.771 0.575 1.515 1.00 96.06 120 ASP A C 1
ATOM 953 O O . ASP A 1 120 ? 15.296 0.359 0.395 1.00 96.06 120 ASP A O 1
ATOM 957 N N . PRO A 1 121 ? 15.595 1.756 2.139 1.00 95.62 121 PRO A N 1
ATOM 958 C CA . PRO A 1 121 ? 14.824 2.847 1.549 1.00 95.62 121 PRO A CA 1
ATOM 959 C C . PRO A 1 121 ? 15.404 3.347 0.218 1.00 95.62 121 PRO A C 1
ATOM 961 O O . PRO A 1 121 ? 14.653 3.805 -0.643 1.00 95.62 121 PRO A O 1
ATOM 964 N N . GLU A 1 122 ? 16.716 3.223 -0.008 1.00 95.50 122 GLU A N 1
ATOM 965 C CA . GLU A 1 122 ? 17.346 3.638 -1.272 1.00 95.50 122 GLU A CA 1
ATOM 966 C C . GLU A 1 122 ? 16.916 2.743 -2.452 1.00 95.50 122 GLU A C 1
ATOM 968 O O . GLU A 1 122 ? 16.872 3.182 -3.609 1.00 95.50 122 GLU A O 1
ATOM 973 N N . ALA A 1 123 ? 16.481 1.508 -2.171 1.00 96.25 123 ALA A N 1
ATOM 974 C CA . ALA A 1 123 ? 15.927 0.601 -3.174 1.00 96.25 123 ALA A CA 1
ATOM 975 C C . ALA A 1 123 ? 14.559 1.065 -3.716 1.00 96.25 123 ALA A C 1
ATOM 977 O O . ALA A 1 123 ? 14.124 0.596 -4.775 1.00 96.25 123 ALA A O 1
ATOM 978 N N . ALA A 1 124 ? 13.890 2.022 -3.058 1.00 96.00 124 ALA A N 1
ATOM 979 C CA . ALA A 1 124 ? 12.624 2.589 -3.520 1.00 96.00 124 ALA A CA 1
ATOM 980 C C . ALA A 1 124 ? 12.743 3.186 -4.931 1.00 96.00 124 ALA A C 1
ATOM 982 O O . ALA A 1 124 ? 11.885 2.957 -5.786 1.00 96.00 124 ALA A O 1
ATOM 983 N N . LYS A 1 125 ? 13.844 3.897 -5.216 1.00 96.25 125 LYS A N 1
ATOM 984 C CA . LYS A 1 125 ? 14.089 4.489 -6.539 1.00 96.25 125 LYS A CA 1
ATOM 985 C C . LYS A 1 125 ? 14.255 3.416 -7.613 1.00 96.25 125 LYS A C 1
ATOM 987 O O . LYS A 1 125 ? 13.687 3.543 -8.697 1.00 96.25 125 LYS A O 1
ATOM 992 N N . MET A 1 126 ? 15.013 2.362 -7.315 1.00 97.38 126 MET A N 1
ATOM 993 C CA . MET A 1 126 ? 15.218 1.240 -8.234 1.00 97.38 126 MET A CA 1
ATOM 994 C C . MET A 1 126 ? 13.893 0.535 -8.539 1.00 97.38 126 MET A C 1
ATOM 996 O O . MET A 1 126 ? 13.570 0.309 -9.702 1.00 97.38 126 MET A O 1
ATOM 1000 N N . THR A 1 127 ? 13.093 0.282 -7.505 1.00 97.62 127 THR A N 1
ATOM 1001 C CA . THR A 1 127 ? 11.753 -0.316 -7.605 1.00 97.62 127 THR A CA 1
ATOM 1002 C C . THR A 1 127 ? 10.829 0.535 -8.468 1.00 97.62 127 THR A C 1
ATOM 1004 O O . THR A 1 127 ? 10.154 0.025 -9.361 1.00 97.62 127 THR A O 1
ATOM 1007 N N . PHE A 1 128 ? 10.838 1.853 -8.263 1.00 97.00 128 PHE A N 1
ATOM 1008 C CA . PHE A 1 128 ? 10.019 2.771 -9.043 1.00 97.00 128 PHE A CA 1
ATOM 1009 C C . PHE A 1 128 ? 10.397 2.760 -10.532 1.00 97.00 128 PHE A C 1
ATOM 1011 O O . PHE A 1 128 ? 9.538 2.597 -11.399 1.00 97.00 128 PHE A O 1
ATOM 1018 N N . LEU A 1 129 ? 11.691 2.881 -10.839 1.00 97.12 129 LEU A N 1
ATOM 1019 C CA . LEU A 1 129 ? 12.181 2.876 -12.219 1.00 97.12 129 LEU A CA 1
ATOM 1020 C C . LEU A 1 129 ? 11.919 1.536 -12.910 1.00 97.12 129 LEU A C 1
ATOM 1022 O O . LEU A 1 129 ? 11.462 1.519 -14.053 1.00 97.12 129 LEU A O 1
ATOM 1026 N N . LYS A 1 130 ? 12.144 0.421 -12.207 1.00 97.31 130 LYS A N 1
ATOM 1027 C CA . LYS A 1 130 ? 11.888 -0.918 -12.740 1.00 97.31 130 LYS A CA 1
ATOM 1028 C C . LYS A 1 130 ? 10.405 -1.148 -13.017 1.00 97.31 130 LYS A C 1
ATOM 1030 O O . LYS A 1 130 ? 10.052 -1.694 -14.058 1.00 97.31 130 LYS A O 1
ATOM 1035 N N . GLY A 1 131 ? 9.530 -0.683 -12.125 1.00 96.81 131 GLY A N 1
ATOM 1036 C CA . GLY A 1 131 ? 8.087 -0.722 -12.342 1.00 96.81 131 GLY A CA 1
ATOM 1037 C C . GLY A 1 131 ? 7.675 0.038 -13.601 1.00 96.81 131 GLY A C 1
ATOM 1038 O O . GLY A 1 131 ? 6.969 -0.524 -14.432 1.00 96.81 131 GLY A O 1
ATOM 1039 N N . ILE A 1 132 ? 8.163 1.271 -13.791 1.00 95.81 132 ILE A N 1
ATOM 1040 C CA . ILE A 1 132 ? 7.894 2.062 -15.007 1.00 95.81 132 ILE A CA 1
ATOM 1041 C C . ILE A 1 132 ? 8.359 1.322 -16.264 1.00 95.81 132 ILE A C 1
ATOM 1043 O O . ILE A 1 132 ? 7.594 1.222 -17.221 1.00 95.81 132 ILE A O 1
ATOM 1047 N N . GLU A 1 133 ? 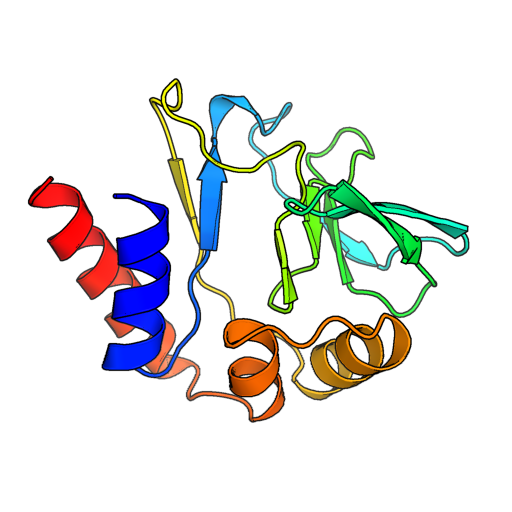9.580 0.781 -16.251 1.00 96.38 133 GLU A N 1
ATOM 1048 C CA . GLU A 1 133 ? 10.131 0.011 -17.373 1.00 96.38 133 GLU A CA 1
ATOM 1049 C C . GLU A 1 133 ? 9.203 -1.150 -17.765 1.00 96.38 133 GLU A C 1
ATOM 1051 O O . GLU A 1 133 ? 8.963 -1.386 -18.947 1.00 96.38 133 GLU A O 1
ATOM 1056 N N . LEU A 1 134 ? 8.662 -1.875 -16.781 1.00 95.88 134 LEU A N 1
ATOM 1057 C CA . LEU A 1 134 ? 7.758 -2.999 -17.022 1.00 95.88 134 LEU A CA 1
ATOM 1058 C C . LEU A 1 134 ? 6.366 -2.546 -17.478 1.00 95.88 134 LEU A C 1
ATOM 1060 O O . LEU A 1 134 ? 5.795 -3.177 -18.365 1.00 95.88 134 LEU A O 1
ATOM 1064 N N . TYR A 1 135 ? 5.835 -1.450 -16.929 1.00 92.81 135 TYR A N 1
ATOM 1065 C CA . TYR A 1 135 ? 4.548 -0.894 -17.359 1.00 92.81 135 TYR A CA 1
ATOM 1066 C C . TYR A 1 135 ? 4.566 -0.414 -18.814 1.00 92.81 135 TYR A C 1
ATOM 1068 O O . TYR A 1 135 ? 3.536 -0.466 -19.472 1.00 92.81 135 TYR A O 1
ATOM 1076 N N . GLN A 1 136 ? 5.712 0.029 -19.336 1.00 92.06 136 GLN A N 1
ATOM 1077 C CA . GLN A 1 136 ? 5.850 0.447 -20.738 1.00 92.06 136 GLN A CA 1
ATOM 1078 C C . GLN A 1 136 ? 5.884 -0.719 -21.735 1.00 92.06 136 GLN A C 1
ATOM 1080 O O . GLN A 1 136 ? 5.769 -0.493 -22.938 1.00 92.06 136 GLN A O 1
ATOM 1085 N N . LYS A 1 137 ? 6.088 -1.952 -21.257 1.00 90.38 137 LYS A N 1
ATOM 1086 C CA . LYS A 1 137 ? 6.182 -3.156 -22.097 1.00 90.38 137 LYS A CA 1
ATOM 1087 C C . LYS A 1 137 ? 4.854 -3.898 -22.247 1.00 90.38 137 LYS A C 1
ATOM 1089 O O . LYS A 1 137 ? 4.828 -4.911 -22.946 1.00 90.38 137 LYS A O 1
ATOM 1094 N N . ILE A 1 138 ? 3.802 -3.443 -21.567 1.00 82.88 138 ILE A N 1
ATOM 1095 C CA . ILE A 1 138 ? 2.466 -4.051 -21.593 1.00 82.88 138 ILE A CA 1
ATOM 1096 C C . ILE A 1 138 ? 1.448 -3.174 -22.313 1.00 82.88 138 ILE A C 1
ATOM 1098 O O . ILE A 1 138 ? 1.657 -1.943 -22.374 1.00 82.88 138 ILE A O 1
#

Sequence (138 aa):
NLIDITNYVMLEVGHPAHVFDYDRVKTGKIFIRKAKNGEKITTLDKKNYLLNSNDIIFDDGTGRIIDLPGIMGLDNSVVTEKTKRIIFWIETNDPKAIRRTSMRLGIRTAAASINEKNPDPEAAKMTFLKGIELYQKI

Organism: NCBI:txid1974827

Secondary structure (DSSP, 8-state):
-HHHHHHHHHHHHS--EEEEEGGGSTTS--EEEEPPTT-EEEBTTS-EEE--TT-EEEE-SSS-EEEETTTEEBTTTB--TT--SEEEEE----HHHHHHHHHHHT---HHHHHHTT---TTHHHHHHHHHHHHHTT-

pLDDT: mean 96.35, std 2.09, range [82.88, 98.31]

Foldseek 3Di:
DLVVLQVVLCVVLVFGKDKWQCVLLVQSDKDKAFDDFQDWFQFLVRDIDTHHRLFIFIDSVPNDTQDRPQFTGGNSTDDDPPRDDMDIDGDQDDLVSLVVVCVVRVGDDPSSVSSVVRPDPVSSVVSVVSSVVVVVVD